Protein AF-A0A0Q8MT58-F1 (afdb_monomer_lite)

Secondary structure (DSSP, 8-state):
--HHHHHHHHHHHHHHHHHHHHHHHHIIIIIHHHHHHHHTTPEEETTTTEEE----HHHHH-----SHHHHHHHHHHHHHHHHTT-------S---------

Foldseek 3Di:
DPPVVVVVVVVVVVVVVVVVVVVVVCCVQAVVLQVVLVVVVFHADRVVRDTHHDDDPCNVVVVPPPDVVSVVVVVVVVVVCVVVVVDPPPPDPDDDDPDDDD

Radius of gyration: 26.09 Å; chains: 1; bounding box: 49×41×70 Å

Structure (mmCIF, N/CA/C/O backbone):
data_AF-A0A0Q8MT58-F1
#
_entry.id   AF-A0A0Q8MT58-F1
#
loop_
_atom_site.group_PDB
_atom_site.id
_atom_site.type_symbol
_atom_site.label_atom_id
_atom_site.label_alt_id
_atom_site.label_comp_id
_atom_site.label_asym_id
_atom_site.label_entity_id
_atom_site.label_seq_id
_atom_site.pdbx_PDB_ins_code
_atom_site.Cartn_x
_atom_site.Cartn_y
_atom_site.Cartn_z
_atom_site.occupancy
_atom_site.B_iso_or_equiv
_atom_site.auth_seq_id
_atom_site.auth_comp_id
_atom_site.auth_asym_id
_atom_site.auth_atom_id
_atom_site.pdbx_PDB_model_num
ATOM 1 N N . MET A 1 1 ? -20.520 -11.940 38.150 1.00 62.03 1 MET A N 1
ATOM 2 C CA . MET A 1 1 ? -20.168 -11.142 36.955 1.00 62.03 1 MET A CA 1
ATOM 3 C C . MET A 1 1 ? -20.919 -9.822 36.995 1.00 62.03 1 MET A C 1
ATOM 5 O O . MET A 1 1 ? -22.145 -9.838 37.013 1.00 62.03 1 MET A O 1
ATOM 9 N N . ASN A 1 2 ? -20.213 -8.692 37.062 1.00 82.31 2 ASN A N 1
ATOM 10 C CA . ASN A 1 2 ? -20.856 -7.386 36.934 1.00 82.31 2 ASN A CA 1
ATOM 11 C C . ASN A 1 2 ? -21.144 -7.139 35.446 1.00 82.31 2 ASN A C 1
ATOM 13 O O . ASN A 1 2 ? -20.219 -7.001 34.645 1.00 82.31 2 ASN A O 1
ATOM 17 N N . ARG A 1 3 ? -22.430 -7.115 35.082 1.00 84.75 3 ARG A N 1
ATOM 18 C CA . ARG A 1 3 ? -22.907 -7.098 33.689 1.00 84.75 3 ARG A CA 1
ATOM 19 C C . ARG A 1 3 ? -22.349 -5.915 32.890 1.00 84.75 3 ARG A C 1
ATOM 21 O O . ARG A 1 3 ? -22.153 -6.035 31.686 1.00 84.75 3 ARG A O 1
ATOM 28 N N . THR A 1 4 ? -22.045 -4.805 33.556 1.00 87.81 4 THR A N 1
ATOM 29 C CA . THR A 1 4 ? -21.447 -3.610 32.949 1.00 87.81 4 THR A CA 1
ATOM 30 C C . THR A 1 4 ? -19.995 -3.845 32.524 1.00 87.81 4 THR A C 1
ATOM 32 O O . THR A 1 4 ? -19.603 -3.445 31.429 1.00 87.81 4 THR A O 1
ATOM 35 N N . ILE A 1 5 ? -19.209 -4.552 33.344 1.00 89.06 5 ILE A N 1
ATOM 36 C CA . ILE A 1 5 ? -17.802 -4.865 33.045 1.00 89.06 5 ILE A CA 1
ATOM 37 C C . ILE A 1 5 ? -17.703 -5.846 31.871 1.00 89.06 5 ILE A C 1
ATOM 39 O O . ILE A 1 5 ? -16.885 -5.642 30.973 1.00 89.06 5 ILE A O 1
ATOM 43 N N . ASP A 1 6 ? -18.573 -6.860 31.815 1.00 90.00 6 ASP A N 1
ATOM 44 C CA . ASP A 1 6 ? -18.591 -7.812 30.694 1.00 90.00 6 ASP A CA 1
ATOM 45 C C . ASP A 1 6 ? -18.933 -7.136 29.361 1.00 90.00 6 ASP A C 1
ATOM 47 O O . ASP A 1 6 ? -18.319 -7.427 28.333 1.00 90.00 6 ASP A O 1
ATOM 51 N N . ARG A 1 7 ? -19.887 -6.196 29.367 1.00 91.06 7 ARG A N 1
ATOM 52 C CA . ARG A 1 7 ? -20.250 -5.429 28.166 1.00 91.06 7 ARG A CA 1
ATOM 53 C C . ARG A 1 7 ? -19.094 -4.561 27.688 1.00 91.06 7 ARG A C 1
ATOM 55 O O . ARG A 1 7 ? -18.795 -4.574 26.496 1.00 91.06 7 ARG A O 1
ATOM 62 N N . LEU A 1 8 ? -18.426 -3.860 28.603 1.00 93.88 8 LEU A N 1
ATOM 63 C CA . LEU A 1 8 ? -17.296 -3.002 28.258 1.00 93.88 8 LEU A CA 1
ATOM 64 C C . LEU A 1 8 ? -16.139 -3.815 27.661 1.00 93.88 8 LEU A C 1
ATOM 66 O O . LEU A 1 8 ? -15.621 -3.459 26.604 1.00 93.88 8 LEU A O 1
ATOM 70 N N . LYS A 1 9 ? -15.800 -4.958 28.270 1.00 94.31 9 LYS A N 1
ATOM 71 C CA . LYS A 1 9 ? -14.788 -5.889 27.747 1.00 94.31 9 LYS A CA 1
ATOM 72 C C . LYS A 1 9 ? -15.107 -6.345 26.320 1.00 94.31 9 LYS A C 1
ATOM 74 O O . LYS A 1 9 ? -14.218 -6.353 25.470 1.00 94.31 9 LYS A O 1
ATOM 79 N N . LEU A 1 10 ? -16.356 -6.729 26.053 1.00 94.44 10 LEU A N 1
ATOM 80 C CA . LEU A 1 10 ? -16.770 -7.183 24.723 1.00 94.44 10 LEU A CA 1
ATOM 81 C C . LEU A 1 10 ? -16.691 -6.067 23.679 1.00 94.44 10 LEU A C 1
ATOM 83 O O . LEU A 1 10 ? -16.262 -6.331 22.560 1.00 94.44 10 LEU A O 1
ATOM 87 N N . ILE A 1 11 ? -17.049 -4.832 24.039 1.00 95.56 11 ILE A N 1
ATOM 88 C CA . ILE A 1 11 ? -16.936 -3.676 23.138 1.00 95.56 11 ILE A CA 1
ATOM 89 C C . ILE A 1 11 ? -15.471 -3.418 22.775 1.00 95.56 11 ILE A C 1
ATOM 91 O O . ILE A 1 11 ? -15.159 -3.255 21.598 1.00 95.56 11 ILE A O 1
ATOM 95 N N . PHE A 1 12 ? -14.563 -3.441 23.755 1.00 96.25 12 PHE A N 1
ATOM 96 C CA . PHE A 1 12 ? -13.131 -3.278 23.490 1.00 96.25 12 PHE A CA 1
ATOM 97 C C . PHE A 1 12 ? -12.573 -4.388 22.600 1.00 96.25 12 PHE A C 1
ATOM 99 O O . PHE A 1 12 ? -11.839 -4.098 21.657 1.00 96.25 12 PHE A O 1
ATOM 106 N N . LEU A 1 13 ? -12.944 -5.645 22.855 1.00 96.75 13 LEU A N 1
ATOM 107 C CA . LEU A 1 13 ? -12.524 -6.766 22.011 1.00 96.75 13 LEU A CA 1
ATOM 108 C C . LEU A 1 13 ? -13.074 -6.657 20.588 1.00 96.75 13 LEU A C 1
ATOM 110 O O . LEU A 1 13 ? -12.340 -6.907 19.633 1.00 96.75 13 LEU A O 1
ATOM 114 N N . ALA A 1 14 ? -14.335 -6.255 20.435 1.00 96.31 14 ALA A N 1
ATOM 115 C CA . ALA A 1 14 ? -14.940 -6.049 19.126 1.00 96.31 14 ALA A CA 1
ATOM 116 C C . ALA A 1 14 ? -14.239 -4.920 18.357 1.00 96.31 14 ALA A C 1
ATOM 118 O O . ALA A 1 14 ? -13.885 -5.100 17.194 1.00 96.31 14 ALA A O 1
ATOM 119 N N . LEU A 1 15 ? -13.975 -3.786 19.012 1.00 97.56 15 LEU A N 1
ATOM 120 C CA . LEU A 1 15 ? -13.239 -2.670 18.415 1.00 97.56 15 LEU A CA 1
ATOM 121 C C . LEU A 1 15 ? -11.826 -3.079 18.001 1.00 97.56 15 LEU A C 1
ATOM 123 O O . LEU A 1 15 ? -11.415 -2.789 16.880 1.00 97.56 15 LEU A O 1
ATOM 127 N N . PHE A 1 16 ? -11.106 -3.789 18.870 1.00 97.50 16 PHE A N 1
ATOM 128 C CA . PHE A 1 16 ? -9.777 -4.305 18.558 1.00 97.50 16 PHE A CA 1
ATOM 129 C C . PHE A 1 16 ? -9.810 -5.204 17.317 1.00 97.50 16 PHE A C 1
ATOM 131 O O . PHE A 1 16 ? -9.054 -4.978 16.376 1.00 97.50 16 PHE A O 1
ATOM 138 N N . ALA A 1 17 ? -10.739 -6.162 17.273 1.00 97.31 17 ALA A N 1
ATOM 139 C CA . ALA A 1 17 ? -10.885 -7.064 16.137 1.00 97.31 17 ALA A CA 1
ATOM 140 C C . ALA A 1 17 ? -11.198 -6.315 14.829 1.00 97.31 17 ALA A C 1
ATOM 142 O O . ALA A 1 17 ? -10.593 -6.615 13.800 1.00 97.31 17 ALA A O 1
ATOM 143 N N . ILE A 1 18 ? -12.091 -5.319 14.862 1.00 97.81 18 ILE A N 1
ATOM 144 C CA . ILE A 1 18 ? -12.435 -4.501 13.686 1.00 97.81 18 ILE A CA 1
ATOM 145 C C . ILE A 1 18 ? -11.216 -3.712 13.196 1.00 97.81 18 ILE A C 1
ATOM 147 O O . ILE A 1 18 ? -10.930 -3.705 11.995 1.00 97.81 18 ILE A O 1
ATOM 151 N N . LEU A 1 19 ? -10.478 -3.069 14.103 1.00 97.25 19 LEU A N 1
ATOM 152 C CA . LEU A 1 19 ? -9.283 -2.299 13.750 1.00 97.25 19 LEU A CA 1
ATOM 153 C C . LEU A 1 19 ? -8.193 -3.197 13.158 1.00 97.25 19 LEU A C 1
ATOM 155 O O . LEU A 1 19 ? -7.634 -2.869 12.110 1.00 97.25 19 LEU A O 1
ATOM 159 N N . SER A 1 20 ? -7.935 -4.357 13.768 1.00 97.12 20 SER A N 1
ATOM 160 C CA . SER A 1 20 ? -6.982 -5.332 13.232 1.00 97.12 20 SER A CA 1
ATOM 161 C C . SER A 1 20 ? -7.406 -5.830 11.850 1.00 97.12 20 SER A C 1
ATOM 163 O O . SER A 1 20 ? -6.600 -5.806 10.922 1.00 97.12 20 SER A O 1
ATOM 165 N N . ALA A 1 21 ? -8.669 -6.225 11.675 1.00 96.81 21 ALA A N 1
ATOM 166 C CA . ALA A 1 21 ? -9.178 -6.691 10.386 1.00 96.81 21 ALA A CA 1
ATOM 167 C C . ALA A 1 21 ? -9.057 -5.617 9.294 1.00 96.81 21 ALA A C 1
ATOM 169 O O . ALA A 1 21 ? -8.677 -5.924 8.165 1.00 96.81 21 ALA A O 1
ATOM 170 N N . SER A 1 22 ? -9.311 -4.353 9.642 1.00 95.31 22 SER A N 1
ATOM 171 C CA . SER A 1 22 ? -9.173 -3.220 8.721 1.00 95.31 22 SER A CA 1
ATOM 172 C C . SER A 1 22 ? -7.724 -3.038 8.261 1.00 95.31 22 SER A C 1
ATOM 174 O O . SER A 1 22 ? -7.470 -2.863 7.068 1.00 95.31 22 SER A O 1
ATOM 176 N N . ALA A 1 23 ? -6.762 -3.148 9.184 1.00 94.56 23 ALA A N 1
ATOM 177 C CA . ALA A 1 23 ? -5.342 -3.101 8.848 1.00 94.56 23 ALA A 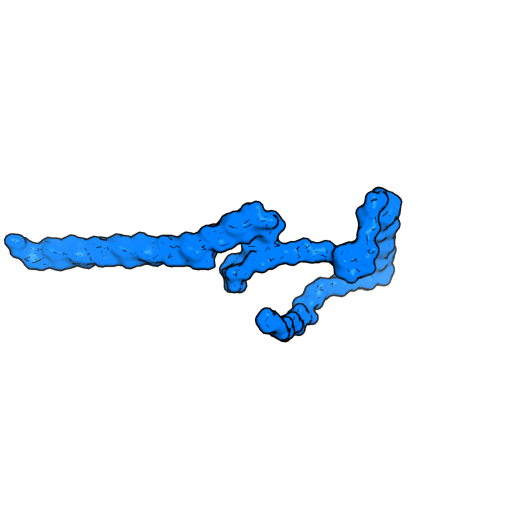CA 1
ATOM 178 C C . ALA A 1 23 ? -4.949 -4.258 7.913 1.00 94.56 23 ALA A C 1
ATOM 180 O O . ALA A 1 23 ? -4.318 -4.032 6.879 1.00 94.56 23 ALA A O 1
ATOM 181 N N . PHE A 1 24 ? -5.379 -5.487 8.214 1.00 94.06 24 PHE A N 1
ATOM 182 C CA . PHE A 1 24 ? -5.120 -6.641 7.347 1.00 94.06 24 PHE A CA 1
ATOM 183 C C . PHE A 1 24 ? -5.716 -6.469 5.947 1.00 94.06 24 PHE A C 1
ATOM 185 O O . PHE A 1 24 ? -5.02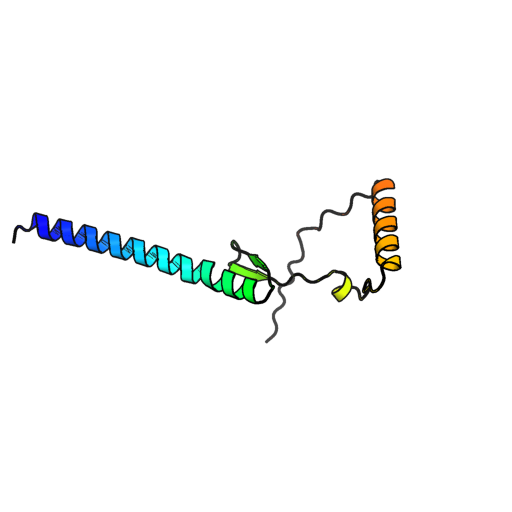9 -6.728 4.960 1.00 94.06 24 PHE A O 1
ATOM 192 N N . ALA A 1 25 ? -6.952 -5.979 5.838 1.00 93.50 25 ALA A N 1
ATOM 193 C CA . ALA A 1 25 ? -7.585 -5.712 4.549 1.00 93.50 25 ALA A CA 1
ATOM 194 C C . ALA A 1 25 ? -6.783 -4.698 3.715 1.00 93.50 25 ALA A C 1
ATOM 196 O O . ALA A 1 25 ? -6.605 -4.890 2.510 1.00 93.50 25 ALA A O 1
ATOM 197 N N . TYR A 1 26 ? -6.237 -3.659 4.355 1.00 90.62 26 TYR A N 1
ATOM 198 C CA . TYR A 1 26 ? -5.359 -2.696 3.691 1.00 90.62 26 TYR A CA 1
ATOM 199 C C . TYR A 1 26 ? -4.063 -3.346 3.188 1.00 90.62 26 TYR A C 1
ATOM 201 O O . TYR A 1 26 ? -3.681 -3.163 2.030 1.00 90.62 26 TYR A O 1
ATOM 209 N N . HIS A 1 27 ? -3.408 -4.161 4.018 1.00 89.25 27 HIS A N 1
ATOM 210 C CA . HIS A 1 27 ? -2.183 -4.855 3.618 1.00 89.25 27 HIS A CA 1
ATOM 211 C C . HIS A 1 27 ? -2.406 -5.819 2.448 1.00 89.25 27 HIS A C 1
ATOM 213 O O . HIS A 1 27 ? -1.618 -5.819 1.502 1.00 89.25 27 HIS A O 1
ATOM 219 N N . ILE A 1 28 ? -3.496 -6.589 2.479 1.00 88.06 28 ILE A N 1
ATOM 220 C CA . ILE A 1 28 ? -3.844 -7.549 1.424 1.00 88.06 28 ILE A CA 1
ATOM 221 C C . ILE A 1 28 ? -4.216 -6.829 0.121 1.00 88.06 28 ILE A C 1
ATOM 223 O O . ILE A 1 28 ? -3.819 -7.272 -0.954 1.00 88.06 28 ILE A O 1
ATOM 227 N N . GLY A 1 29 ? -4.965 -5.726 0.203 1.00 86.06 29 GLY A N 1
ATOM 228 C CA . GLY A 1 29 ? -5.462 -5.012 -0.976 1.00 86.06 29 GLY A CA 1
ATOM 229 C C . GLY A 1 29 ? -4.461 -4.056 -1.629 1.00 86.06 29 GLY A C 1
ATOM 230 O O . GLY A 1 29 ? -4.555 -3.824 -2.832 1.00 86.06 29 GLY A O 1
ATOM 231 N N . TRP A 1 30 ? -3.517 -3.494 -0.866 1.00 84.06 30 TRP A N 1
ATOM 232 C CA . TRP A 1 30 ? -2.591 -2.469 -1.367 1.00 84.06 30 TRP A CA 1
ATOM 233 C C . TRP A 1 30 ? -1.120 -2.835 -1.209 1.00 84.06 30 TRP A C 1
ATOM 235 O O . TRP A 1 30 ? -0.364 -2.723 -2.170 1.00 84.06 30 TRP A O 1
ATOM 245 N N . VAL A 1 31 ? -0.697 -3.257 -0.016 1.00 87.06 31 VAL A N 1
ATOM 246 C CA . VAL A 1 31 ? 0.737 -3.390 0.293 1.00 87.06 31 VAL A CA 1
ATOM 247 C C . VAL A 1 31 ? 1.343 -4.620 -0.376 1.00 87.06 31 VAL A C 1
ATOM 249 O O . VAL A 1 31 ? 2.350 -4.513 -1.067 1.00 87.06 31 VAL A O 1
ATOM 252 N N . TRP A 1 32 ? 0.733 -5.791 -0.209 1.00 86.31 32 TRP A N 1
ATOM 253 C CA . TRP A 1 32 ? 1.223 -7.031 -0.814 1.00 86.31 32 TRP A CA 1
ATOM 254 C C . TRP A 1 32 ? 1.216 -7.043 -2.345 1.00 86.31 32 TRP A C 1
ATOM 256 O O . TRP A 1 32 ? 2.226 -7.460 -2.915 1.00 86.31 32 TRP A O 1
ATOM 266 N N . PRO A 1 33 ? 0.146 -6.621 -3.045 1.00 85.12 33 PRO A N 1
ATOM 267 C CA . PRO A 1 33 ? 0.180 -6.582 -4.502 1.00 85.12 33 PRO A CA 1
ATOM 268 C C . PRO A 1 33 ? 1.184 -5.544 -5.018 1.00 85.12 33 PRO A C 1
ATOM 270 O O . PRO A 1 33 ? 1.874 -5.830 -5.995 1.00 85.12 33 PRO A O 1
ATOM 273 N N . GLY A 1 34 ? 1.357 -4.418 -4.316 1.00 85.25 34 GLY A N 1
ATOM 274 C CA . GLY A 1 34 ? 2.412 -3.453 -4.619 1.00 85.25 34 GLY A CA 1
ATOM 275 C C . GLY A 1 34 ? 3.812 -4.036 -4.480 1.00 85.25 34 GLY A C 1
ATOM 276 O O . GLY A 1 34 ? 4.575 -3.995 -5.437 1.00 85.25 34 GLY A O 1
ATOM 277 N N . GLN A 1 35 ? 4.119 -4.696 -3.361 1.00 85.50 35 GLN A N 1
ATOM 278 C CA . GLN A 1 35 ? 5.426 -5.336 -3.170 1.00 85.50 35 GLN A CA 1
ATOM 279 C C . GLN A 1 35 ? 5.714 -6.423 -4.210 1.00 85.50 35 GLN A C 1
ATOM 281 O O . GLN A 1 35 ? 6.842 -6.540 -4.676 1.00 85.50 35 GLN A O 1
ATOM 286 N N . LYS A 1 36 ? 4.708 -7.216 -4.597 1.00 85.50 36 LYS A N 1
ATOM 287 C CA . LYS A 1 36 ? 4.868 -8.230 -5.652 1.00 85.50 36 LYS A CA 1
ATOM 288 C C . LYS A 1 36 ? 5.118 -7.602 -7.023 1.00 85.50 36 LYS A C 1
ATOM 290 O O . LYS A 1 36 ? 5.922 -8.130 -7.782 1.00 85.50 36 LYS A O 1
ATOM 295 N N . CYS A 1 37 ? 4.434 -6.500 -7.325 1.00 85.44 37 CYS A N 1
ATOM 296 C CA . CYS A 1 37 ? 4.618 -5.746 -8.562 1.00 85.44 37 CYS A CA 1
ATOM 297 C C . CYS A 1 37 ? 6.016 -5.116 -8.633 1.00 85.44 37 CYS A C 1
ATOM 299 O O . CYS A 1 37 ? 6.743 -5.318 -9.602 1.00 85.44 37 CYS A O 1
ATOM 301 N N . GLU A 1 38 ? 6.431 -4.437 -7.566 1.00 83.31 38 GLU A N 1
ATOM 302 C CA . GLU A 1 38 ? 7.749 -3.806 -7.484 1.00 83.31 38 GLU A CA 1
ATOM 303 C C . GLU A 1 38 ? 8.881 -4.842 -7.496 1.00 83.31 38 GLU A C 1
ATOM 305 O O . GLU A 1 38 ? 9.905 -4.629 -8.143 1.00 83.31 38 GLU A O 1
ATOM 310 N N . ALA A 1 39 ? 8.686 -6.007 -6.869 1.00 85.44 39 ALA A N 1
ATOM 311 C CA . ALA A 1 39 ? 9.636 -7.118 -6.948 1.00 85.44 39 ALA A CA 1
ATOM 312 C C . ALA A 1 39 ? 9.793 -7.678 -8.374 1.00 85.44 39 ALA A C 1
ATOM 314 O O . ALA A 1 39 ? 10.848 -8.221 -8.698 1.00 85.44 39 ALA A O 1
ATOM 315 N N . ALA A 1 40 ? 8.775 -7.538 -9.230 1.00 80.88 40 ALA A N 1
ATOM 316 C CA . ALA A 1 40 ? 8.845 -7.902 -10.646 1.00 80.88 40 ALA A CA 1
ATOM 317 C C . ALA A 1 40 ? 9.526 -6.825 -11.518 1.00 80.88 40 ALA A C 1
ATOM 319 O O . ALA A 1 40 ? 9.720 -7.045 -12.712 1.00 80.88 40 ALA A O 1
ATOM 320 N N . GLY A 1 41 ? 9.921 -5.686 -10.935 1.00 77.38 41 GLY A N 1
ATOM 321 C CA . GLY A 1 41 ? 10.509 -4.552 -11.655 1.00 77.38 41 GLY A CA 1
ATOM 322 C C . GLY A 1 41 ? 9.478 -3.649 -12.338 1.00 77.38 41 GLY A C 1
ATOM 323 O O . GLY A 1 41 ? 9.853 -2.748 -13.089 1.00 77.38 41 GLY A O 1
ATOM 324 N N . ASP A 1 42 ? 8.195 -3.877 -12.068 1.00 83.31 42 ASP A N 1
ATOM 325 C CA . ASP A 1 42 ? 7.092 -3.068 -12.563 1.00 83.31 42 ASP A CA 1
ATOM 326 C C . ASP A 1 42 ? 6.709 -1.989 -11.539 1.00 83.31 42 ASP A C 1
ATOM 328 O O . ASP A 1 42 ? 7.091 -2.034 -10.368 1.00 83.31 42 ASP A O 1
ATOM 332 N N . TRP A 1 43 ? 5.958 -0.979 -11.976 1.00 80.38 43 TRP A N 1
ATOM 333 C CA . TRP A 1 43 ? 5.545 0.128 -11.119 1.00 80.38 43 TRP A CA 1
ATOM 334 C C . TRP A 1 43 ? 4.125 -0.077 -10.591 1.00 80.38 43 TRP A C 1
ATOM 336 O O . TRP A 1 43 ? 3.182 -0.299 -11.356 1.00 80.38 43 TRP A O 1
ATOM 346 N N . TRP A 1 44 ? 3.962 0.016 -9.272 1.00 84.56 44 TRP A N 1
ATOM 347 C CA . TRP A 1 44 ? 2.663 -0.108 -8.620 1.00 84.56 44 TRP A CA 1
ATOM 348 C C . TRP A 1 44 ? 1.920 1.231 -8.568 1.00 84.56 44 TRP A C 1
ATOM 350 O O . TRP A 1 44 ? 2.396 2.194 -7.965 1.00 84.56 44 TRP A O 1
ATOM 360 N N . ASP A 1 45 ? 0.710 1.275 -9.131 1.00 84.81 45 ASP A N 1
ATOM 361 C CA . ASP A 1 45 ? -0.196 2.411 -8.956 1.00 84.81 45 ASP A CA 1
ATOM 362 C C . ASP A 1 45 ? -1.153 2.165 -7.776 1.00 84.81 45 ASP A C 1
ATOM 364 O O . ASP A 1 45 ? -2.055 1.323 -7.824 1.00 84.81 45 ASP A O 1
ATOM 368 N N . TRP A 1 46 ? -0.986 2.951 -6.708 1.00 74.94 46 TRP A N 1
ATOM 369 C CA . TRP A 1 46 ? -1.811 2.879 -5.498 1.00 74.94 46 TRP A CA 1
ATOM 370 C C . TRP A 1 46 ? -3.283 3.248 -5.736 1.00 74.94 46 TRP A C 1
ATOM 372 O O . TRP A 1 46 ? -4.156 2.821 -4.969 1.00 74.94 46 TRP A O 1
ATOM 382 N N . ARG A 1 47 ? -3.567 4.055 -6.767 1.00 76.00 47 ARG A N 1
ATOM 383 C CA . ARG A 1 47 ? -4.898 4.609 -7.034 1.00 76.00 47 ARG A CA 1
ATOM 384 C C . ARG A 1 47 ? -5.752 3.641 -7.842 1.00 76.00 47 ARG A C 1
ATOM 386 O O . ARG A 1 47 ? -6.917 3.435 -7.503 1.00 76.00 47 ARG A O 1
ATOM 393 N N . SER A 1 48 ? -5.191 3.054 -8.893 1.00 78.69 48 SER A N 1
ATOM 394 C CA . SER A 1 48 ? -5.873 2.034 -9.697 1.00 78.69 48 SER A CA 1
ATOM 395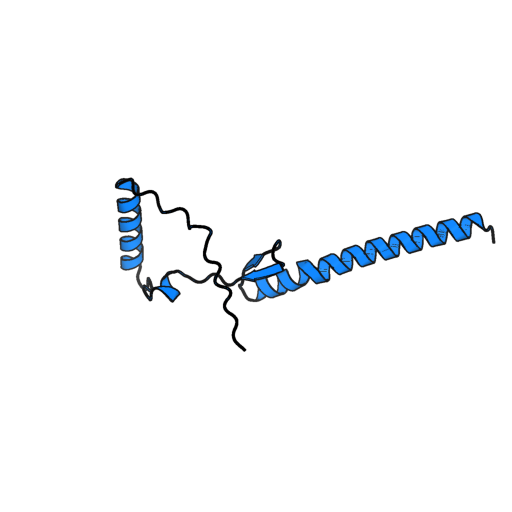 C C . SER A 1 48 ? -5.721 0.622 -9.124 1.00 78.69 48 SER A C 1
ATOM 397 O O . SER A 1 48 ? -6.475 -0.266 -9.519 1.00 78.69 48 SER A O 1
ATOM 399 N N . ARG A 1 49 ? -4.785 0.412 -8.184 1.00 77.88 49 ARG A N 1
ATOM 400 C CA . ARG A 1 49 ? -4.392 -0.910 -7.667 1.00 77.88 49 ARG A CA 1
ATOM 401 C C . ARG A 1 49 ? -3.920 -1.842 -8.788 1.00 77.88 49 ARG A C 1
ATOM 403 O O . ARG A 1 49 ? -4.199 -3.041 -8.766 1.00 77.88 49 ARG A O 1
ATOM 410 N N . THR A 1 50 ? -3.249 -1.286 -9.795 1.00 78.00 50 THR A N 1
ATOM 411 C CA . THR A 1 50 ? -2.739 -2.049 -10.939 1.00 78.00 50 THR A CA 1
ATOM 412 C C . THR A 1 50 ? -1.229 -1.961 -11.025 1.00 78.00 50 THR A C 1
ATOM 414 O O . THR A 1 50 ? -0.637 -0.905 -10.810 1.00 78.00 50 THR A O 1
ATOM 417 N N . CYS A 1 51 ? -0.625 -3.075 -11.415 1.00 81.75 51 CYS A N 1
ATOM 418 C CA . CYS A 1 51 ? 0.779 -3.143 -11.766 1.00 81.75 51 CYS A CA 1
ATOM 419 C C . CYS A 1 51 ? 0.964 -2.686 -13.218 1.00 81.75 51 CYS A C 1
ATOM 421 O O . CYS A 1 51 ? 0.323 -3.236 -14.117 1.00 81.75 51 CYS A O 1
ATOM 423 N N . ALA A 1 52 ? 1.786 -1.666 -13.447 1.00 77.94 52 ALA A N 1
ATOM 424 C CA . ALA A 1 52 ? 2.040 -1.109 -14.769 1.00 77.94 52 ALA A CA 1
ATOM 425 C C . ALA A 1 52 ? 3.511 -1.282 -15.149 1.00 77.94 52 ALA A C 1
ATOM 427 O O . ALA A 1 52 ? 4.412 -0.966 -14.374 1.00 77.94 52 ALA A O 1
ATOM 428 N N . ARG A 1 53 ? 3.752 -1.738 -16.379 1.00 74.62 53 ARG A N 1
ATOM 429 C CA . ARG A 1 53 ? 5.107 -1.910 -16.910 1.00 74.62 53 ARG A CA 1
ATOM 430 C C . ARG A 1 53 ? 5.520 -0.659 -17.678 1.00 74.62 53 ARG A C 1
ATOM 432 O O . ARG A 1 53 ? 4.799 -0.278 -18.607 1.00 74.62 53 ARG A O 1
ATOM 439 N N . PRO A 1 54 ? 6.647 -0.010 -17.349 1.00 70.62 54 PRO A N 1
ATOM 440 C CA . PRO A 1 54 ? 7.145 1.093 -18.154 1.00 70.62 54 PRO A CA 1
ATOM 441 C C . PRO A 1 54 ? 7.635 0.555 -19.506 1.00 70.62 54 PRO A C 1
ATOM 443 O O . PRO A 1 54 ? 8.656 -0.119 -19.589 1.00 70.62 54 PRO A O 1
ATOM 446 N N . LEU A 1 55 ? 6.902 0.852 -20.580 1.00 68.62 55 LEU A N 1
ATOM 447 C CA . LEU A 1 55 ? 7.339 0.582 -21.951 1.00 68.62 55 LEU A CA 1
ATOM 448 C C . LEU A 1 55 ? 8.214 1.740 -22.429 1.00 68.62 55 LEU A C 1
ATOM 450 O O . LEU A 1 55 ? 7.790 2.900 -22.378 1.00 68.62 55 LEU A O 1
ATOM 454 N N . LEU A 1 56 ? 9.421 1.452 -22.920 1.00 63.81 56 LEU A N 1
ATOM 455 C CA . LEU A 1 56 ? 10.234 2.494 -23.531 1.00 63.81 56 LEU A CA 1
ATOM 456 C C . LEU A 1 56 ? 9.656 2.836 -24.905 1.00 63.81 56 LEU A C 1
ATOM 458 O O . LEU A 1 56 ? 9.302 1.961 -25.694 1.00 63.81 56 LEU A O 1
ATOM 462 N N . ILE A 1 57 ? 9.632 4.128 -25.243 1.00 68.31 57 ILE A N 1
ATOM 463 C CA . ILE A 1 57 ? 9.193 4.579 -26.574 1.00 68.31 57 ILE A CA 1
ATOM 464 C C . ILE A 1 57 ? 10.034 3.932 -27.689 1.00 68.31 57 ILE A C 1
ATOM 466 O O . ILE A 1 57 ? 9.554 3.715 -28.797 1.00 68.31 57 ILE A O 1
ATOM 470 N N . SER A 1 58 ? 11.285 3.586 -27.380 1.00 65.69 58 SER A N 1
ATOM 471 C CA . SER A 1 58 ? 12.220 2.879 -28.253 1.00 65.69 58 SER A CA 1
ATOM 472 C C . SER A 1 58 ? 11.770 1.456 -28.587 1.00 65.69 58 SER A C 1
ATOM 474 O O . SER A 1 58 ? 12.019 1.008 -29.704 1.00 65.69 58 SER A O 1
ATOM 476 N N . ASP A 1 59 ? 11.086 0.776 -27.660 1.00 64.44 59 ASP A N 1
ATOM 477 C CA . ASP A 1 59 ? 10.563 -0.582 -27.858 1.00 64.44 59 ASP A CA 1
ATOM 478 C C . ASP A 1 59 ? 9.335 -0.571 -28.776 1.00 64.44 59 ASP A C 1
ATOM 480 O O . ASP A 1 59 ? 9.141 -1.484 -29.571 1.00 64.44 59 ASP A O 1
ATOM 484 N N . ILE A 1 60 ? 8.537 0.501 -28.720 1.00 62.75 60 ILE A N 1
ATOM 485 C CA . ILE A 1 60 ? 7.347 0.687 -29.567 1.00 62.75 60 ILE A CA 1
ATOM 486 C C . ILE A 1 60 ? 7.737 1.191 -30.963 1.00 62.75 60 ILE A C 1
ATOM 488 O O . ILE A 1 60 ? 7.201 0.745 -31.972 1.00 62.75 60 ILE A O 1
ATOM 492 N N . THR A 1 61 ? 8.667 2.145 -31.035 1.00 70.94 61 THR A N 1
ATOM 493 C CA . THR A 1 61 ? 9.053 2.806 -32.295 1.00 70.94 61 THR A CA 1
ATOM 494 C C . THR A 1 61 ? 10.204 2.111 -33.022 1.00 70.94 61 THR A C 1
ATOM 496 O O . THR A 1 61 ? 10.598 2.559 -34.099 1.00 70.94 61 THR A O 1
ATOM 499 N N . GLY A 1 62 ? 10.792 1.064 -32.434 1.00 62.31 62 GLY A N 1
ATOM 500 C CA . GLY A 1 62 ? 11.949 0.349 -32.981 1.00 62.31 62 GLY A CA 1
ATOM 501 C C . GLY A 1 62 ? 13.246 1.170 -33.014 1.00 62.31 62 GLY A C 1
ATOM 502 O O . GLY A 1 62 ? 14.276 0.683 -33.483 1.00 62.31 62 GLY A O 1
ATOM 503 N N . ARG A 1 63 ? 13.241 2.412 -32.507 1.00 62.66 63 ARG A N 1
ATOM 504 C CA . ARG A 1 63 ? 14.427 3.278 -32.427 1.00 62.66 63 ARG A CA 1
ATOM 505 C C . ARG A 1 63 ? 15.234 2.948 -31.176 1.00 62.66 63 ARG A C 1
ATOM 507 O O . ARG A 1 63 ? 15.311 3.730 -30.232 1.00 62.66 63 ARG A O 1
ATOM 514 N N . VAL A 1 64 ? 15.842 1.769 -31.157 1.00 62.28 64 VAL A N 1
ATOM 515 C CA . VAL A 1 64 ? 16.769 1.369 -30.093 1.00 62.28 64 VAL A CA 1
ATOM 516 C C . VAL A 1 64 ? 18.005 2.273 -30.111 1.00 62.28 64 VAL A C 1
ATOM 518 O O . VAL A 1 64 ? 18.813 2.242 -31.040 1.00 62.28 64 VAL A O 1
ATOM 521 N N . ILE A 1 65 ? 18.172 3.081 -29.061 1.00 59.69 65 ILE A N 1
ATOM 522 C CA . ILE A 1 65 ? 19.391 3.863 -28.828 1.00 59.69 65 ILE A CA 1
ATOM 523 C C . ILE A 1 65 ? 20.480 2.896 -28.354 1.00 59.69 65 ILE A C 1
ATOM 525 O O . ILE A 1 65 ? 20.695 2.718 -27.160 1.00 59.69 65 ILE A O 1
ATOM 529 N N . LYS A 1 66 ? 21.121 2.207 -29.304 1.00 61.00 66 LYS A N 1
ATOM 530 C CA . LYS A 1 66 ? 22.188 1.236 -29.014 1.00 61.00 66 LYS A CA 1
ATOM 531 C C . LYS A 1 66 ? 23.532 1.892 -28.675 1.00 61.00 66 LYS A C 1
ATOM 533 O O . LYS A 1 66 ? 24.317 1.282 -27.965 1.00 61.00 66 LYS A O 1
ATOM 538 N N . ASN A 1 67 ? 23.781 3.125 -29.132 1.00 60.31 67 ASN A N 1
ATOM 539 C CA . ASN A 1 67 ? 25.087 3.785 -29.039 1.00 60.31 67 ASN A CA 1
ATOM 540 C C . ASN A 1 67 ? 24.970 5.199 -28.443 1.00 60.31 67 ASN A C 1
ATOM 542 O O . ASN A 1 67 ? 23.978 5.898 -28.657 1.00 60.31 67 ASN A O 1
ATOM 546 N N . ASP A 1 68 ? 26.016 5.680 -27.767 1.00 64.88 68 ASP A N 1
ATOM 547 C CA . ASP A 1 68 ? 26.037 7.048 -27.220 1.00 64.88 68 ASP A CA 1
ATOM 548 C C . ASP A 1 68 ? 25.916 8.132 -28.298 1.00 64.88 68 ASP A C 1
ATOM 550 O O . ASP A 1 68 ? 25.360 9.199 -28.047 1.00 64.88 68 ASP A O 1
ATOM 554 N N . ALA A 1 69 ? 26.324 7.834 -29.534 1.00 66.50 69 ALA A N 1
ATOM 555 C CA . ALA A 1 69 ? 26.114 8.714 -30.680 1.00 66.50 69 ALA A CA 1
ATOM 556 C C . ALA A 1 69 ? 24.621 8.956 -30.974 1.00 66.50 69 ALA A C 1
ATOM 558 O O . ALA A 1 69 ? 24.214 10.099 -31.173 1.00 66.50 69 ALA A O 1
ATOM 559 N N . THR A 1 70 ? 23.778 7.914 -30.935 1.00 65.31 70 THR A N 1
ATOM 560 C CA . THR A 1 70 ? 22.330 8.067 -31.161 1.00 65.31 70 THR A CA 1
ATOM 561 C C . THR A 1 70 ?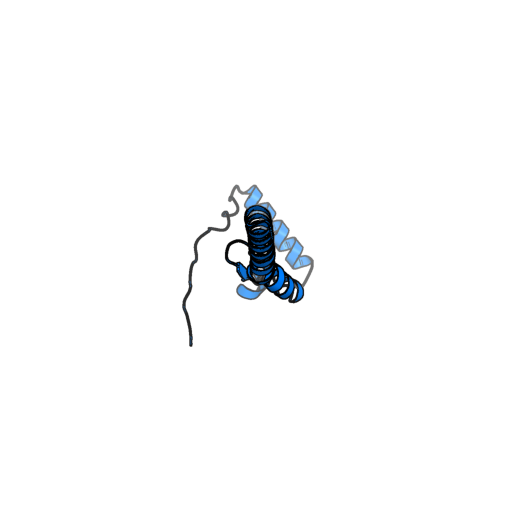 21.634 8.710 -29.964 1.00 65.31 70 THR A C 1
ATOM 563 O O . THR A 1 70 ? 20.669 9.452 -30.142 1.00 65.31 70 THR A O 1
ATOM 566 N N . ARG A 1 71 ? 22.167 8.520 -28.748 1.00 66.00 71 ARG A N 1
ATOM 567 C CA . ARG A 1 71 ? 21.701 9.211 -27.535 1.00 66.00 71 ARG A CA 1
ATOM 568 C C . ARG A 1 71 ? 21.981 10.711 -27.603 1.00 66.00 71 ARG A C 1
ATOM 570 O O . ARG A 1 71 ? 21.116 11.516 -27.263 1.00 66.00 71 ARG A O 1
ATOM 577 N N . ASN A 1 72 ? 23.182 11.081 -28.036 1.00 68.25 72 ASN A N 1
ATOM 578 C CA . ASN A 1 72 ? 23.605 12.473 -28.142 1.00 68.25 72 ASN A CA 1
ATOM 579 C C . ASN A 1 72 ? 22.899 13.190 -29.296 1.00 68.25 72 ASN A C 1
ATOM 581 O O . ASN A 1 72 ? 22.484 14.331 -29.114 1.00 68.25 72 ASN A O 1
ATOM 585 N N . ALA A 1 73 ? 22.670 12.507 -30.422 1.00 69.75 73 ALA A N 1
ATOM 586 C CA . ALA A 1 73 ? 21.842 13.024 -31.510 1.00 69.75 73 ALA A CA 1
ATOM 587 C C . ALA A 1 73 ? 20.401 13.290 -31.040 1.00 69.75 73 ALA A C 1
ATOM 589 O O . ALA A 1 73 ? 19.916 14.407 -31.170 1.00 69.75 73 ALA A O 1
ATOM 590 N N . ALA A 1 74 ? 19.767 12.328 -30.358 1.00 68.69 74 ALA A N 1
ATOM 591 C CA . ALA A 1 74 ? 18.419 12.511 -29.816 1.00 68.69 74 ALA A CA 1
ATOM 592 C C . ALA A 1 74 ? 18.332 13.662 -28.792 1.00 68.69 74 ALA A C 1
ATOM 594 O O . ALA A 1 74 ? 17.354 14.409 -28.771 1.00 68.69 74 ALA A O 1
ATOM 595 N N . LYS A 1 75 ? 19.362 13.842 -27.952 1.00 71.31 75 LYS A N 1
ATOM 596 C CA . LYS A 1 75 ? 19.457 14.990 -27.032 1.00 71.31 75 LYS A CA 1
ATOM 597 C C . LYS A 1 75 ? 19.612 16.315 -27.779 1.00 71.31 75 LYS A C 1
ATOM 599 O O . LYS A 1 75 ? 19.011 17.303 -27.364 1.00 71.31 75 LYS A O 1
ATOM 604 N N . ALA A 1 76 ? 20.394 16.339 -28.855 1.00 74.94 76 ALA A N 1
ATOM 605 C CA . ALA A 1 76 ? 20.588 17.526 -29.679 1.00 74.94 76 ALA A CA 1
ATOM 606 C C . ALA A 1 76 ? 19.307 17.908 -30.437 1.00 74.94 76 ALA A C 1
ATOM 608 O O . ALA A 1 76 ? 18.954 19.086 -30.459 1.00 74.94 76 ALA A O 1
ATOM 609 N N . ASP A 1 77 ? 18.569 16.934 -30.974 1.00 72.94 77 ASP A N 1
ATOM 610 C CA . ASP A 1 77 ? 17.267 17.160 -31.611 1.00 72.94 77 ASP A CA 1
ATOM 611 C C . ASP A 1 77 ? 16.226 17.661 -30.604 1.00 72.94 77 ASP A C 1
ATOM 613 O O . ASP A 1 77 ? 15.530 18.642 -30.861 1.00 72.94 77 ASP A O 1
ATOM 617 N N . ALA A 1 78 ? 16.175 17.067 -29.407 1.00 71.88 78 ALA A N 1
ATOM 618 C CA . ALA A 1 78 ? 15.302 17.543 -28.336 1.00 71.88 78 ALA A CA 1
ATOM 619 C C . ALA A 1 78 ? 15.667 18.964 -27.870 1.00 71.88 78 ALA A C 1
ATOM 621 O O . ALA A 1 78 ? 14.781 19.762 -27.566 1.00 71.88 78 ALA A O 1
ATOM 622 N N . ALA A 1 79 ? 16.959 19.302 -27.819 1.00 74.88 79 ALA A N 1
ATOM 623 C CA . ALA A 1 79 ? 17.421 20.649 -27.495 1.00 74.88 79 ALA A CA 1
ATOM 624 C C . ALA A 1 79 ? 17.073 21.654 -28.604 1.00 74.88 79 ALA A C 1
ATOM 626 O O . ALA A 1 79 ? 16.637 22.761 -28.297 1.00 74.88 79 ALA A O 1
ATOM 627 N N . LYS A 1 80 ? 17.194 21.260 -29.879 1.00 75.25 80 LYS A N 1
ATOM 628 C CA . LYS A 1 80 ? 16.771 22.078 -31.024 1.00 75.25 80 LYS A CA 1
ATOM 629 C C . LYS A 1 80 ? 15.266 22.322 -31.040 1.00 75.25 80 LYS A C 1
ATOM 631 O O . LYS A 1 80 ? 14.869 23.463 -31.231 1.00 75.25 80 LYS A O 1
ATOM 636 N N . ALA A 1 81 ? 14.445 21.303 -30.792 1.00 69.56 81 ALA A N 1
ATOM 637 C CA . ALA A 1 81 ? 12.989 21.451 -30.721 1.00 69.56 81 ALA A CA 1
ATOM 638 C C . ALA A 1 81 ? 12.572 22.426 -29.604 1.00 69.56 81 ALA A C 1
ATOM 640 O O . ALA A 1 81 ? 11.781 23.337 -29.830 1.00 69.56 81 ALA A O 1
ATOM 641 N N . ARG A 1 82 ? 13.202 22.311 -28.425 1.00 69.56 82 ARG A N 1
ATOM 642 C CA . ARG A 1 82 ? 13.002 23.252 -27.309 1.00 69.56 82 ARG A CA 1
ATOM 643 C C . ARG A 1 82 ? 13.455 24.674 -27.647 1.00 69.56 82 ARG A C 1
ATOM 645 O O . ARG A 1 82 ? 12.807 25.627 -27.230 1.00 69.56 82 ARG A O 1
ATOM 652 N N . ALA A 1 83 ? 14.553 24.823 -28.388 1.00 71.88 83 ALA A N 1
ATOM 653 C CA . ALA A 1 83 ? 15.058 26.123 -28.830 1.00 71.88 83 ALA A CA 1
ATOM 654 C C . ALA A 1 83 ? 14.202 26.749 -29.947 1.00 71.88 83 ALA A C 1
ATOM 656 O O . ALA A 1 83 ? 14.122 27.970 -30.036 1.00 71.88 83 ALA A O 1
ATOM 657 N N . ALA A 1 84 ? 13.538 25.929 -30.764 1.00 73.12 84 ALA A N 1
ATOM 658 C CA . ALA A 1 84 ? 12.590 26.361 -31.790 1.00 73.12 84 ALA A CA 1
ATOM 659 C C . ALA A 1 84 ? 11.219 26.770 -31.218 1.00 73.12 84 ALA A C 1
ATOM 661 O O . ALA A 1 84 ? 10.327 27.136 -31.978 1.00 73.12 84 ALA A O 1
ATOM 662 N N . GLY A 1 85 ? 11.043 26.724 -29.892 1.00 58.56 85 GLY A N 1
ATOM 663 C CA . GLY A 1 85 ? 9.789 27.089 -29.232 1.00 58.56 85 GLY A CA 1
ATOM 664 C C . GLY A 1 85 ? 8.674 26.061 -29.417 1.00 58.56 85 GLY A C 1
ATOM 665 O O . GLY A 1 85 ? 7.538 26.328 -29.031 1.00 58.56 85 GLY A O 1
ATOM 666 N N . GLU A 1 86 ? 8.982 24.885 -29.969 1.00 58.75 86 GLU A N 1
ATOM 667 C CA . GLU A 1 86 ? 8.030 23.788 -30.049 1.00 58.75 86 GLU A CA 1
ATOM 668 C C . GLU A 1 86 ? 7.948 23.162 -28.655 1.00 58.75 86 GLU A C 1
ATOM 670 O O . GLU A 1 86 ? 8.819 22.401 -28.219 1.00 58.75 86 GLU A O 1
ATOM 675 N N . GLU A 1 87 ? 6.939 23.596 -27.897 1.00 53.91 87 GLU A N 1
ATOM 676 C CA . GLU A 1 87 ? 6.651 23.076 -26.567 1.00 53.91 87 GLU A CA 1
ATOM 677 C C . GLU A 1 87 ? 6.573 21.546 -26.672 1.00 53.91 87 GLU A C 1
ATOM 679 O O . GLU A 1 87 ? 5.812 21.040 -27.504 1.00 53.91 87 GLU A O 1
ATOM 684 N N . PRO A 1 88 ? 7.368 20.778 -25.897 1.00 50.41 88 PRO A N 1
ATOM 685 C CA . PRO A 1 88 ? 7.269 19.332 -25.940 1.00 50.41 88 PRO A CA 1
ATOM 686 C C . PRO A 1 88 ? 5.838 19.010 -25.548 1.00 50.41 88 PRO A C 1
ATOM 688 O O . PRO A 1 88 ? 5.458 19.279 -24.408 1.00 50.41 88 PRO A O 1
ATOM 691 N N . ALA A 1 89 ? 5.053 18.509 -26.507 1.00 52.09 89 ALA A N 1
ATOM 692 C CA . ALA A 1 89 ? 3.648 18.214 -26.303 1.00 52.09 89 ALA A CA 1
ATOM 693 C C . ALA A 1 89 ? 3.534 17.444 -24.991 1.00 52.09 89 ALA A C 1
ATOM 695 O O . ALA A 1 89 ? 4.026 16.317 -24.870 1.00 52.09 89 ALA A O 1
ATOM 696 N N . LYS A 1 90 ? 2.969 18.118 -23.983 1.00 46.50 90 LYS A N 1
ATOM 697 C CA . LYS A 1 90 ? 2.684 17.559 -22.666 1.00 46.50 90 LYS A CA 1
ATOM 698 C C . LYS A 1 90 ? 2.054 16.201 -22.951 1.00 46.50 90 LYS A C 1
ATOM 700 O O . LYS A 1 90 ? 1.063 16.212 -23.683 1.00 46.50 90 LYS A O 1
ATOM 705 N N . PRO A 1 91 ? 2.637 15.065 -22.509 1.00 46.50 91 PRO A N 1
ATOM 706 C CA . PRO A 1 91 ? 2.176 13.750 -22.928 1.00 46.50 91 PRO A CA 1
ATOM 707 C C . PRO A 1 91 ? 0.682 13.714 -22.670 1.00 46.50 91 PRO A C 1
ATOM 709 O O . PRO A 1 91 ? 0.236 13.838 -21.526 1.00 46.50 91 PRO A O 1
ATOM 712 N N . ALA A 1 92 ? -0.074 13.731 -23.767 1.00 42.12 92 ALA A N 1
ATOM 713 C CA . ALA A 1 92 ? -1.494 13.947 -23.712 1.0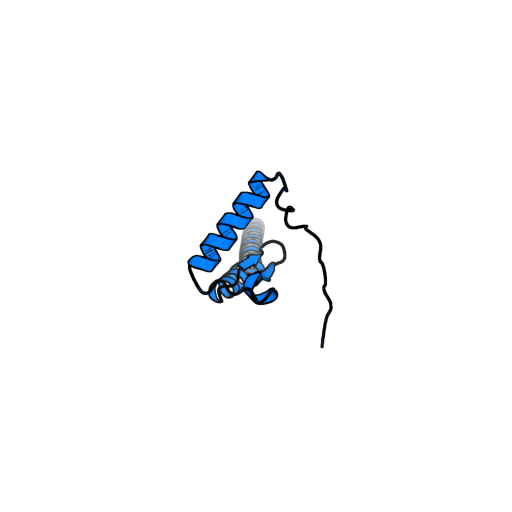0 42.12 92 ALA A CA 1
ATOM 714 C C . ALA A 1 92 ? -2.050 12.768 -22.933 1.00 42.12 92 ALA A C 1
ATOM 716 O O . ALA A 1 92 ? -2.017 11.621 -23.376 1.00 42.12 92 ALA A O 1
ATOM 717 N N . ALA A 1 93 ? -2.540 13.068 -21.738 1.00 49.25 93 ALA A N 1
ATOM 718 C CA . ALA A 1 93 ? -3.537 12.266 -21.082 1.00 49.25 93 ALA A CA 1
ATOM 719 C C . ALA A 1 93 ? -4.701 12.106 -22.070 1.00 49.25 93 ALA A C 1
ATOM 721 O O . ALA A 1 93 ? -5.553 12.988 -22.140 1.00 49.25 93 ALA A O 1
ATOM 722 N N . LYS A 1 94 ? -4.667 11.042 -22.886 1.00 47.25 94 LYS A N 1
ATOM 723 C CA . LYS A 1 94 ? -5.792 10.357 -23.548 1.00 47.25 94 LYS A CA 1
ATOM 724 C C . LYS A 1 94 ? -5.287 9.356 -24.594 1.00 47.25 94 LYS A C 1
ATOM 726 O O . LYS A 1 94 ? -4.974 9.726 -25.716 1.00 47.25 94 LYS A O 1
ATOM 731 N N . ALA A 1 95 ? -5.282 8.091 -24.187 1.00 42.25 95 ALA A N 1
ATOM 732 C CA . ALA A 1 95 ? -5.628 6.904 -24.978 1.00 42.25 95 ALA A CA 1
ATOM 733 C C . ALA A 1 95 ? -5.565 5.716 -23.995 1.00 42.25 95 ALA A C 1
ATOM 735 O O . ALA A 1 95 ? -4.568 5.019 -23.892 1.00 42.25 95 ALA A O 1
ATOM 736 N N . GLN A 1 96 ? -6.498 5.564 -23.052 1.00 48.91 96 GLN A N 1
ATOM 737 C CA . GLN A 1 96 ? -7.752 4.846 -23.311 1.00 48.91 96 GLN A CA 1
ATOM 738 C C . GLN A 1 96 ? -7.773 4.137 -24.672 1.00 48.91 96 GLN A C 1
ATOM 740 O O . GLN A 1 96 ? -8.291 4.661 -25.649 1.00 48.91 96 GLN A O 1
ATOM 745 N N . ALA A 1 97 ? -7.220 2.931 -24.699 1.00 40.06 97 ALA A N 1
ATOM 746 C CA . ALA A 1 97 ? -7.724 1.852 -25.534 1.00 40.06 97 ALA A CA 1
ATOM 747 C C . ALA A 1 97 ? -7.595 0.557 -24.732 1.00 40.06 97 ALA A C 1
ATOM 749 O O . ALA A 1 97 ? -6.726 -0.281 -24.950 1.00 40.06 97 ALA A O 1
ATOM 750 N N . SER A 1 98 ? -8.481 0.431 -23.747 1.00 54.97 98 SER A N 1
ATOM 751 C CA . SER A 1 98 ? -9.035 -0.868 -23.406 1.00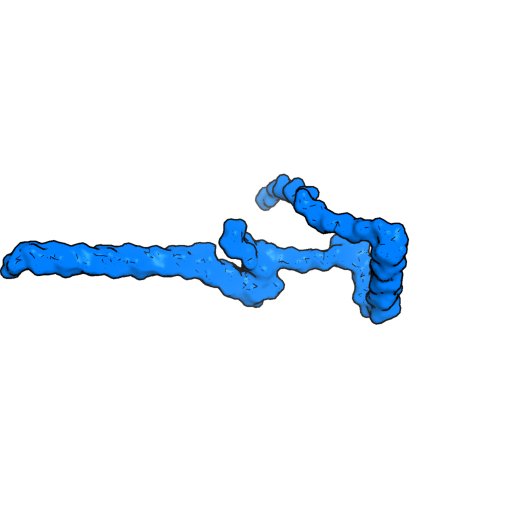 54.97 98 SER A CA 1
ATOM 752 C C . SER A 1 98 ? -9.623 -1.448 -24.693 1.00 54.97 98 SER A C 1
ATOM 754 O O . SER A 1 98 ? -10.619 -0.935 -25.197 1.00 54.97 98 SER A O 1
ATOM 756 N N . ALA A 1 99 ? -9.005 -2.488 -25.237 1.00 38.25 99 ALA A N 1
ATOM 757 C CA . ALA A 1 99 ? -9.691 -3.423 -26.111 1.00 38.25 99 ALA A CA 1
ATOM 758 C C . ALA A 1 99 ? -9.307 -4.838 -25.648 1.00 38.25 99 ALA A C 1
ATOM 760 O O . ALA A 1 99 ? -8.118 -5.161 -25.615 1.00 38.25 99 ALA A O 1
ATOM 761 N N . PRO A 1 100 ? -10.292 -5.624 -25.187 1.00 65.56 100 PRO A N 1
ATOM 762 C CA . PRO A 1 100 ? -10.096 -6.921 -24.552 1.00 65.56 100 PRO A CA 1
ATOM 763 C C . PRO A 1 100 ? -9.772 -7.974 -25.609 1.00 65.56 100 PRO A C 1
ATOM 765 O O . PRO A 1 100 ? -10.206 -7.834 -26.751 1.00 65.56 100 PRO A O 1
ATOM 768 N N . ASN A 1 101 ? -9.071 -9.044 -25.240 1.00 42.66 101 ASN A N 1
ATOM 769 C CA . ASN A 1 101 ? -9.149 -10.283 -26.014 1.00 42.66 101 ASN A CA 1
ATOM 770 C C . ASN A 1 101 ? -8.775 -11.517 -25.170 1.00 42.66 101 ASN A C 1
ATOM 772 O O . ASN A 1 101 ? -8.170 -11.338 -24.113 1.00 42.66 101 ASN A O 1
ATOM 776 N N . PRO A 1 102 ? -9.230 -12.708 -25.605 1.00 47.19 102 PRO A N 1
ATOM 777 C CA . PRO A 1 102 ? -10.031 -13.676 -24.844 1.00 47.19 102 PRO A CA 1
ATOM 778 C C . PRO A 1 102 ? -9.276 -14.507 -23.807 1.00 47.19 102 PRO A C 1
ATOM 780 O O . PRO A 1 102 ? -8.050 -14.698 -23.961 1.00 47.19 102 PRO A O 1
#

pLDDT: mean 74.65, std 16.1, range [38.25, 97.81]

Sequence (102 aa):
MNRTIDRLKLIFLALFAILSASAFAYHIGWVWPGQKCEAAGDWWDWRSRTCARPLLISDITGRVIKNDATRNAAKADAAKARAAGEEPAKPAAKAQASAPNP